Protein AF-A0A183SI53-F1 (afdb_monomer)

Solvent-accessible surface area (backbone atoms only — not comparable to full-atom values): 10555 Å² total; per-residue (Å²): 137,86,78,88,75,89,84,78,94,78,89,74,47,71,50,77,53,94,91,50,74,46,80,48,66,94,45,62,69,54,40,36,52,50,50,51,52,51,50,54,53,33,47,74,72,76,41,80,84,57,68,91,74,49,70,37,70,63,70,68,61,94,86,56,89,77,75,60,45,61,59,97,85,44,66,35,52,76,43,63,63,49,74,55,99,89,41,53,46,36,38,84,72,55,54,66,65,32,53,52,50,22,51,50,53,17,49,52,52,47,58,73,35,35,70,78,45,62,67,31,83,89,55,53,68,69,57,48,53,49,49,41,52,69,53,27,48,46,45,47,49,65,69,51,93,78,55,89,78,48,74,70,56,50,48,53,55,47,51,53,53,51,54,52,50,29,60,68,70,70,55,132

pLDDT: mean 91.19, std 9.5, range [41.16, 98.62]

Radius of gyration: 21.42 Å; Cα contacts (8 Å, |Δi|>4): 152; chains: 1; bounding box: 50×32×58 Å

Secondary structure (DSSP, 8-state):
-------------EEEETTEEEE--SSHHHHHHHHHHHHHHHHHTT----TTT-EE-----TTS-----EETTEEPEE-SEEEETTEEEETT---HHHHHHHHHHHHHHHHHTIIIIIS-SSS-HHHHHHHIIIIIIHHHHTTGGG----HHHHHHHHHHHHHHHHHHHT--

Sequence (172 aa):
MQASTHLSTTTVHELLFADDCLLNTVTEEDMQRSMDLFTAGCAYFALTISTSKTVFMSQLPPSAVNNAPRINGAQLKNVEIFAYLGSMLSCNTRIDDEVAQRISKASQAFGRLQTSVWNNHDIHLNTKLKMYKAVVLTTLLYGAETWRVNSNQARKLNHFHLGCLRRILKLR

Foldseek 3Di:
DDDDDPDDDDDDQWDDDDPDIDGDDDDPVVVQVVLVVVQVVCVVVVHHDDLVPDADEALDDPPDDDQAHDDPNHGHHYDQWDADPNAIAGSPRDCPVRLVSLLVQLVVQLVVCVPVQQPDPVHDLVNSVVSCVVTNVCSNCPVVVVDPDDPVSVVSSVVSVVVSVCSSVVHD

Structure (mmCIF, N/CA/C/O backbone):
data_AF-A0A183S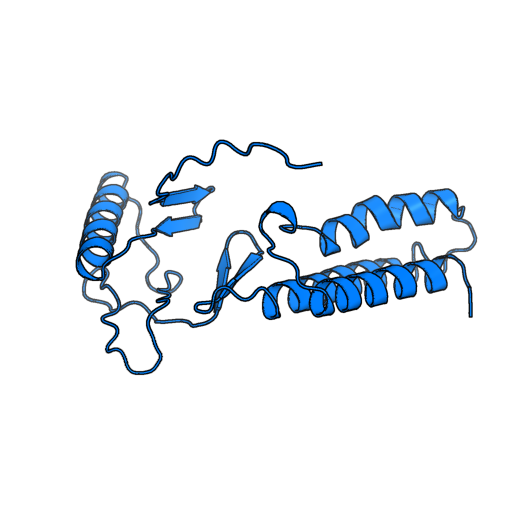I53-F1
#
_entry.id   AF-A0A183SI53-F1
#
loop_
_atom_site.group_PDB
_atom_site.id
_atom_site.type_symbol
_atom_site.label_atom_id
_atom_site.label_alt_id
_atom_site.label_comp_id
_atom_site.label_asym_id
_atom_site.label_entity_id
_atom_site.label_seq_id
_atom_site.pdbx_PDB_ins_code
_atom_site.Cartn_x
_atom_site.Cartn_y
_atom_site.Cartn_z
_atom_site.occupancy
_atom_site.B_iso_or_equiv
_atom_site.auth_seq_id
_atom_site.auth_comp_id
_atom_site.auth_asym_id
_atom_site.auth_atom_id
_atom_site.pdbx_PDB_model_num
ATOM 1 N N . MET A 1 1 ? 23.161 -11.636 22.113 1.00 41.16 1 MET A N 1
ATOM 2 C CA . MET A 1 1 ? 22.614 -12.686 21.226 1.00 41.16 1 MET A CA 1
ATOM 3 C C . MET A 1 1 ? 22.976 -12.297 19.801 1.00 41.16 1 MET A C 1
ATOM 5 O O . MET A 1 1 ? 22.452 -11.304 19.318 1.00 41.16 1 MET A O 1
ATOM 9 N N . GLN A 1 2 ? 23.945 -12.970 19.180 1.00 45.09 2 GLN A N 1
ATOM 10 C CA . GLN A 1 2 ? 24.387 -12.674 17.814 1.00 45.09 2 GLN A CA 1
ATOM 11 C C . GLN A 1 2 ? 23.823 -13.787 16.926 1.00 45.09 2 GLN A C 1
ATOM 13 O O . GLN A 1 2 ? 24.274 -14.926 16.999 1.00 45.09 2 GLN A O 1
ATOM 18 N N . ALA A 1 3 ? 22.745 -13.494 16.198 1.00 52.44 3 ALA A N 1
ATOM 19 C CA . ALA A 1 3 ? 22.132 -14.456 15.291 1.00 52.44 3 ALA A CA 1
ATOM 20 C C . ALA A 1 3 ? 22.974 -14.531 14.009 1.00 52.44 3 ALA A C 1
ATOM 22 O O . ALA A 1 3 ? 23.126 -13.529 13.310 1.00 52.44 3 ALA A O 1
ATOM 23 N N . SER A 1 4 ? 23.533 -15.707 13.715 1.00 56.47 4 SER A N 1
ATOM 24 C CA . SER A 1 4 ? 24.149 -15.981 12.416 1.00 56.47 4 SER A CA 1
ATOM 25 C C . SER A 1 4 ? 23.051 -15.939 11.354 1.00 56.47 4 SER A C 1
ATOM 27 O O . SER A 1 4 ? 22.124 -16.747 11.388 1.00 56.47 4 SER A O 1
ATOM 29 N N . THR A 1 5 ? 23.104 -14.955 10.459 1.00 70.06 5 THR A N 1
ATOM 30 C CA . THR A 1 5 ? 22.158 -14.817 9.348 1.00 70.06 5 THR A CA 1
ATOM 31 C C . THR A 1 5 ? 22.866 -15.218 8.064 1.00 70.06 5 THR A C 1
ATOM 33 O O . THR A 1 5 ? 23.803 -14.561 7.620 1.00 70.06 5 THR A O 1
ATOM 36 N N . HIS A 1 6 ? 22.428 -16.329 7.474 1.00 70.75 6 HIS A N 1
ATOM 37 C CA . HIS A 1 6 ? 22.876 -16.757 6.155 1.00 70.75 6 HIS A CA 1
ATOM 38 C C . HIS A 1 6 ? 22.113 -15.920 5.117 1.00 70.75 6 HIS A C 1
ATOM 40 O O . HIS A 1 6 ? 20.956 -16.204 4.815 1.00 70.75 6 HIS A O 1
ATOM 46 N N . LEU A 1 7 ? 22.714 -14.826 4.645 1.00 73.62 7 LEU A N 1
ATOM 47 C CA . LEU A 1 7 ? 22.118 -13.964 3.621 1.00 73.62 7 LEU A CA 1
ATOM 48 C C . LEU A 1 7 ? 22.525 -14.463 2.230 1.00 73.62 7 LEU A C 1
ATOM 50 O O . LEU A 1 7 ? 23.712 -14.577 1.934 1.00 73.62 7 LEU A O 1
ATOM 54 N N . SER A 1 8 ? 21.543 -14.738 1.373 1.00 75.38 8 SER A N 1
ATOM 55 C CA . SER A 1 8 ? 21.736 -15.016 -0.053 1.00 75.38 8 SER A CA 1
ATOM 56 C C . SER A 1 8 ? 21.160 -13.875 -0.887 1.00 75.38 8 SER A C 1
ATOM 58 O O . SER A 1 8 ? 20.034 -13.442 -0.646 1.00 75.38 8 SER A O 1
ATOM 60 N N . THR A 1 9 ? 21.907 -13.408 -1.886 1.00 76.75 9 THR A N 1
ATOM 61 C CA . THR A 1 9 ? 21.438 -12.374 -2.817 1.00 76.75 9 THR A CA 1
ATOM 62 C C . THR A 1 9 ? 20.674 -13.022 -3.965 1.00 76.75 9 THR A C 1
ATOM 64 O O . THR A 1 9 ? 21.168 -13.950 -4.599 1.00 76.75 9 THR A O 1
ATOM 67 N N . THR A 1 10 ? 19.468 -12.537 -4.245 1.00 78.31 10 THR A N 1
ATOM 68 C CA . THR A 1 10 ? 18.676 -12.921 -5.420 1.00 78.31 10 THR A CA 1
ATOM 69 C C . THR A 1 10 ? 18.208 -11.653 -6.117 1.00 78.31 10 THR A C 1
ATOM 71 O O . THR A 1 10 ? 17.671 -10.759 -5.465 1.00 78.31 10 THR A O 1
ATOM 74 N N . THR A 1 11 ? 18.419 -11.568 -7.429 1.00 79.81 11 THR A N 1
ATOM 75 C CA . THR A 1 11 ? 17.936 -10.451 -8.247 1.00 79.81 11 THR A CA 1
ATOM 76 C C . THR A 1 11 ? 16.555 -10.794 -8.784 1.00 79.81 11 THR A C 1
ATOM 78 O O . THR A 1 11 ? 16.380 -11.824 -9.431 1.00 79.81 11 THR A O 1
ATOM 81 N N . VAL A 1 12 ? 15.575 -9.935 -8.512 1.00 81.19 12 VAL A N 1
ATOM 82 C CA . VAL A 1 12 ? 14.221 -10.057 -9.061 1.00 81.19 12 VAL A CA 1
ATOM 83 C C . VAL A 1 12 ? 14.097 -9.102 -10.242 1.00 81.19 12 VAL A C 1
ATOM 85 O O . VAL A 1 12 ? 14.289 -7.895 -10.080 1.00 81.19 12 VAL A O 1
ATOM 88 N N . HIS A 1 13 ? 13.797 -9.655 -11.416 1.00 87.31 13 HIS A N 1
ATOM 89 C CA . HIS A 1 13 ? 13.657 -8.896 -12.660 1.00 87.31 13 HIS A CA 1
ATOM 90 C C . HIS A 1 13 ? 12.210 -8.548 -12.996 1.00 87.31 13 HIS A C 1
ATOM 92 O O . HIS A 1 13 ? 11.967 -7.559 -13.678 1.00 87.31 13 HIS 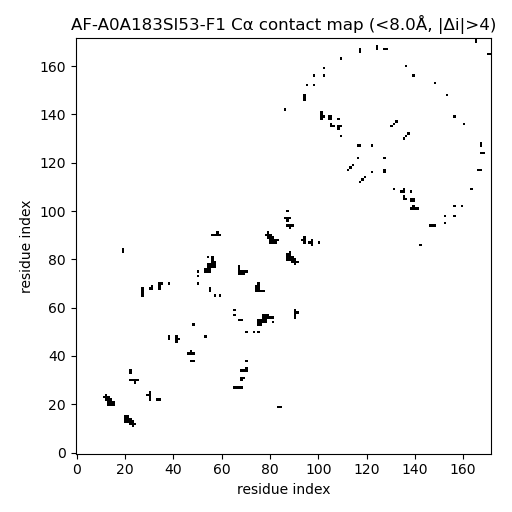A O 1
ATOM 98 N N . GLU A 1 14 ? 11.251 -9.334 -12.512 1.00 90.50 14 GLU A N 1
ATOM 99 C CA . GLU A 1 14 ? 9.849 -9.200 -12.893 1.00 90.50 14 GLU A CA 1
ATOM 100 C C . GLU A 1 14 ? 8.951 -9.466 -11.684 1.00 90.50 14 GLU A C 1
ATOM 102 O O . GLU A 1 14 ? 9.152 -10.428 -10.937 1.00 90.50 14 GLU A O 1
ATOM 107 N N . LEU A 1 15 ? 7.953 -8.608 -11.493 1.00 91.19 15 LEU A N 1
ATOM 108 C CA . LEU A 1 15 ? 6.859 -8.785 -10.546 1.00 91.19 15 LEU A CA 1
ATOM 109 C C . LEU A 1 15 ? 5.558 -8.671 -11.341 1.00 91.19 15 LEU A C 1
ATOM 111 O O . LEU A 1 15 ? 5.257 -7.609 -11.881 1.00 91.19 15 LEU A O 1
ATOM 115 N N . LEU A 1 16 ? 4.816 -9.772 -11.437 1.00 93.06 16 LEU A N 1
ATOM 116 C CA . LEU A 1 16 ? 3.611 -9.875 -12.260 1.00 93.06 16 LEU A CA 1
ATOM 117 C C . LEU A 1 16 ? 2.412 -10.207 -11.372 1.00 93.06 16 LEU A C 1
ATOM 119 O O . LEU A 1 16 ? 2.477 -11.129 -10.553 1.00 93.06 16 LEU A O 1
ATOM 123 N N . PHE A 1 17 ? 1.312 -9.480 -11.539 1.00 93.19 17 PHE A N 1
ATOM 124 C CA . PHE A 1 17 ? 0.051 -9.739 -10.854 1.00 93.19 17 PHE A CA 1
ATOM 125 C C . PHE A 1 17 ? -1.133 -9.329 -11.734 1.00 93.19 17 PHE A C 1
ATOM 127 O O . PHE A 1 17 ? -1.370 -8.146 -11.950 1.00 93.19 17 PHE A O 1
ATOM 134 N N . ALA A 1 18 ? -1.916 -10.308 -12.200 1.00 93.44 18 ALA A N 1
ATOM 135 C CA . ALA A 1 18 ? -2.992 -10.077 -13.168 1.00 93.44 18 A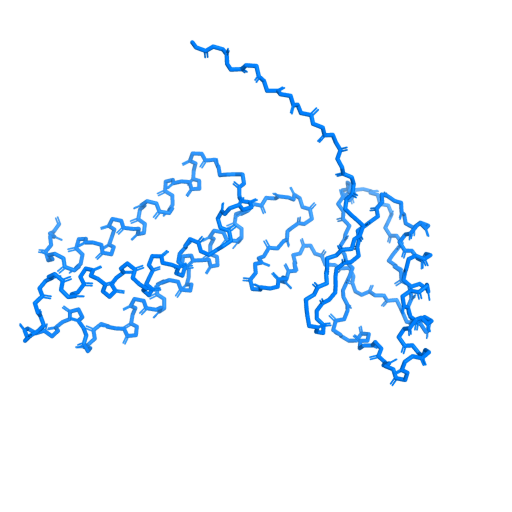LA A CA 1
ATOM 136 C C . ALA A 1 18 ? -2.489 -9.275 -14.390 1.00 93.44 18 ALA A C 1
ATOM 138 O O . ALA A 1 18 ? -1.598 -9.757 -15.087 1.00 93.44 18 ALA A O 1
ATOM 139 N N . ASP A 1 19 ? -3.048 -8.093 -14.659 1.00 91.69 19 ASP A N 1
ATOM 140 C CA . ASP A 1 19 ? -2.611 -7.181 -15.721 1.00 91.69 19 ASP A CA 1
ATOM 141 C C . ASP A 1 19 ? -1.496 -6.208 -15.292 1.00 91.69 19 ASP A C 1
ATOM 143 O O . ASP A 1 19 ? -0.855 -5.601 -16.153 1.00 91.69 19 ASP A O 1
ATOM 147 N N . ASP A 1 20 ? -1.216 -6.087 -13.991 1.00 92.38 20 ASP A N 1
ATOM 148 C CA . ASP A 1 20 ? -0.146 -5.241 -13.462 1.00 92.38 20 ASP A CA 1
ATOM 149 C C . ASP A 1 20 ? 1.210 -5.957 -13.554 1.00 92.38 20 ASP A C 1
ATOM 151 O O . ASP A 1 20 ? 1.408 -7.053 -13.024 1.00 92.38 20 ASP A O 1
ATOM 155 N N . CYS A 1 21 ? 2.177 -5.310 -14.205 1.00 92.75 21 CYS A N 1
ATOM 156 C CA . CYS A 1 21 ? 3.530 -5.829 -14.390 1.00 92.75 21 CYS A CA 1
ATOM 157 C C . CYS A 1 21 ? 4.564 -4.767 -14.006 1.00 92.75 21 CYS A C 1
ATOM 159 O O . CYS A 1 21 ? 4.437 -3.600 -14.381 1.00 92.75 21 CYS A O 1
ATOM 161 N N . LEU A 1 22 ? 5.611 -5.177 -13.295 1.00 93.44 22 LEU A N 1
ATOM 162 C CA . LEU A 1 22 ? 6.754 -4.343 -12.938 1.00 93.44 22 LEU A CA 1
ATOM 163 C C . LEU A 1 22 ? 8.032 -5.061 -13.365 1.00 93.44 22 LEU A C 1
ATOM 165 O O . LEU A 1 22 ? 8.332 -6.154 -12.886 1.00 93.44 22 LEU A O 1
ATOM 169 N N . LEU A 1 23 ? 8.780 -4.421 -14.262 1.00 93.38 23 LEU A N 1
ATOM 170 C CA . LEU A 1 23 ? 10.088 -4.875 -14.724 1.00 93.38 23 LEU A CA 1
ATOM 171 C C . LEU A 1 23 ? 11.181 -4.100 -13.983 1.00 93.38 23 LEU A C 1
ATOM 173 O O . LEU A 1 23 ? 11.076 -2.886 -13.800 1.00 93.38 23 LEU A O 1
ATOM 177 N N . ASN A 1 24 ? 12.221 -4.800 -13.547 1.00 91.81 24 ASN A N 1
ATOM 178 C CA . ASN A 1 24 ? 13.323 -4.251 -12.774 1.00 91.81 24 ASN A CA 1
ATOM 179 C C . ASN A 1 24 ? 14.664 -4.676 -13.380 1.00 91.81 24 ASN A C 1
ATOM 181 O O . ASN A 1 24 ? 14.984 -5.863 -13.498 1.00 91.81 24 ASN A O 1
ATOM 185 N N . THR A 1 25 ? 15.478 -3.688 -13.732 1.00 90.81 25 THR A N 1
ATOM 186 C CA . THR A 1 25 ? 16.806 -3.891 -14.309 1.00 90.81 25 THR A CA 1
ATOM 187 C C . THR A 1 25 ? 17.808 -2.940 -13.670 1.00 90.81 25 THR A C 1
ATOM 189 O O . THR A 1 25 ? 17.443 -1.963 -13.018 1.00 90.81 25 THR A O 1
ATOM 192 N N . VAL A 1 26 ? 19.094 -3.251 -13.832 1.00 88.75 26 VAL A N 1
ATOM 193 C CA . VAL A 1 26 ? 20.188 -2.442 -13.274 1.00 88.75 26 VAL A CA 1
ATOM 194 C C . VAL A 1 26 ? 20.633 -1.354 -14.253 1.00 88.75 26 VAL A C 1
ATOM 196 O O . VAL A 1 26 ? 21.078 -0.293 -13.823 1.00 88.75 26 VAL A O 1
ATOM 199 N N . THR A 1 27 ? 20.509 -1.600 -15.561 1.00 88.25 27 THR A N 1
ATOM 200 C CA . THR A 1 27 ? 20.953 -0.681 -16.615 1.00 88.25 27 THR A CA 1
ATOM 201 C C . THR A 1 27 ? 19.789 -0.222 -17.493 1.00 88.25 27 THR A C 1
ATOM 203 O O . THR A 1 27 ? 18.773 -0.914 -17.624 1.00 88.25 27 THR A O 1
ATOM 206 N N . GLU A 1 28 ? 19.942 0.955 -18.106 1.00 88.25 28 GLU A N 1
ATOM 207 C CA . GLU A 1 28 ? 18.978 1.499 -19.073 1.00 88.25 28 GLU A CA 1
ATOM 208 C C . GLU A 1 28 ? 18.886 0.628 -20.334 1.00 88.25 28 GLU A C 1
ATOM 210 O O . GLU A 1 28 ? 17.796 0.412 -20.862 1.00 88.25 28 GLU A O 1
ATOM 215 N N . GLU A 1 29 ? 20.016 0.073 -20.782 1.00 90.44 29 GLU A N 1
ATOM 216 C CA . GLU A 1 29 ? 20.075 -0.846 -21.922 1.00 90.44 29 GLU A CA 1
ATOM 217 C C . GLU A 1 29 ? 19.274 -2.123 -21.643 1.00 90.44 29 GLU A C 1
ATOM 219 O O . GLU A 1 29 ? 18.438 -2.526 -22.455 1.00 90.44 29 GLU A O 1
ATOM 224 N N . ASP A 1 30 ? 19.454 -2.716 -20.458 1.00 91.69 30 ASP A N 1
ATOM 225 C CA . ASP A 1 30 ? 18.676 -3.881 -20.037 1.00 91.69 30 ASP A CA 1
ATOM 226 C C . ASP A 1 30 ? 17.193 -3.537 -19.866 1.00 91.69 30 ASP A C 1
ATOM 228 O O . ASP A 1 30 ? 16.341 -4.380 -20.151 1.00 91.69 30 ASP A O 1
ATOM 232 N N . MET A 1 31 ? 16.865 -2.314 -19.426 1.00 92.25 31 MET A N 1
ATOM 233 C CA . MET A 1 31 ? 15.477 -1.855 -19.296 1.00 92.25 31 MET A CA 1
ATOM 234 C C . MET A 1 31 ? 14.797 -1.806 -20.664 1.00 92.25 31 MET A C 1
ATOM 236 O O . MET A 1 31 ? 13.719 -2.376 -20.830 1.00 92.25 31 MET A O 1
ATOM 240 N N . GLN A 1 32 ? 15.431 -1.170 -21.656 1.00 94.56 32 GLN A N 1
ATOM 241 C CA . GLN A 1 32 ? 14.894 -1.118 -23.017 1.00 94.56 32 GLN A CA 1
ATOM 242 C C . GLN A 1 32 ? 14.760 -2.525 -23.600 1.00 94.56 32 GLN A C 1
ATOM 244 O O . GLN A 1 32 ? 13.699 -2.875 -24.112 1.00 94.56 32 GLN A O 1
ATOM 249 N N . ARG A 1 33 ? 15.787 -3.368 -23.443 1.00 94.00 33 ARG A N 1
ATOM 250 C CA . ARG A 1 33 ? 15.754 -4.756 -23.913 1.00 94.00 33 ARG A CA 1
ATOM 251 C C . ARG A 1 33 ? 14.620 -5.559 -23.272 1.00 94.00 33 ARG A C 1
ATOM 253 O O . ARG A 1 33 ? 13.918 -6.284 -23.973 1.00 94.00 33 ARG A O 1
ATOM 260 N N . SER A 1 34 ? 14.435 -5.438 -21.959 1.00 93.25 34 SER A N 1
ATOM 261 C CA . SER A 1 34 ? 13.357 -6.115 -21.227 1.00 93.25 34 SER A CA 1
ATOM 262 C C . SER A 1 34 ? 11.988 -5.633 -21.702 1.00 93.25 34 SER A C 1
ATOM 264 O O . SER A 1 34 ? 11.094 -6.443 -21.934 1.00 93.25 34 SER A O 1
ATOM 266 N N . MET A 1 35 ? 11.840 -4.327 -21.929 1.00 94.38 35 MET A N 1
ATOM 267 C CA . MET A 1 35 ? 10.612 -3.728 -22.445 1.00 94.38 35 MET A CA 1
ATOM 268 C C . MET A 1 35 ? 10.289 -4.193 -23.873 1.00 94.38 35 MET A C 1
ATOM 270 O O . MET A 1 35 ? 9.129 -4.486 -24.168 1.00 94.38 35 MET A O 1
ATOM 274 N N . ASP A 1 36 ? 11.290 -4.308 -24.749 1.00 94.44 36 ASP A N 1
ATOM 275 C CA . ASP A 1 36 ? 11.123 -4.798 -26.123 1.00 94.44 36 ASP A CA 1
ATOM 276 C C . ASP A 1 36 ? 10.680 -6.267 -26.138 1.00 94.44 36 ASP A C 1
ATOM 278 O O . ASP A 1 36 ? 9.719 -6.624 -26.824 1.00 94.44 36 ASP A O 1
ATOM 282 N N . LEU A 1 37 ? 11.332 -7.113 -25.330 1.00 94.19 37 LEU A N 1
ATOM 283 C CA . LEU A 1 37 ? 10.973 -8.525 -25.177 1.00 94.19 37 LEU A CA 1
ATOM 284 C C . LEU A 1 37 ? 9.564 -8.688 -24.603 1.00 94.19 37 LEU A C 1
ATOM 286 O O . LEU A 1 37 ? 8.772 -9.472 -25.128 1.00 94.19 37 LEU A O 1
ATOM 290 N N . PHE A 1 38 ? 9.229 -7.917 -23.567 1.00 93.56 38 PHE A N 1
ATOM 291 C CA . PHE A 1 38 ? 7.905 -7.937 -22.954 1.00 93.56 38 PHE A CA 1
ATOM 292 C C . PHE A 1 38 ? 6.823 -7.476 -23.943 1.00 93.56 38 PHE A C 1
ATOM 294 O O . PHE A 1 38 ? 5.789 -8.126 -24.079 1.00 93.56 38 PHE A O 1
ATOM 301 N N . THR A 1 39 ? 7.088 -6.419 -24.718 1.00 94.19 39 THR A N 1
ATOM 302 C CA . THR A 1 39 ? 6.178 -5.927 -25.767 1.00 94.19 39 THR A CA 1
ATOM 303 C C . THR A 1 39 ? 5.953 -6.971 -26.859 1.00 94.19 39 THR A C 1
ATOM 305 O O . THR A 1 39 ? 4.807 -7.212 -27.245 1.00 94.19 39 THR A O 1
ATOM 308 N N . ALA A 1 40 ? 7.016 -7.626 -27.333 1.00 94.56 40 ALA A N 1
ATOM 309 C CA . ALA A 1 40 ? 6.916 -8.698 -28.321 1.00 94.56 40 ALA A CA 1
ATOM 310 C C . ALA A 1 40 ? 6.123 -9.901 -27.782 1.00 94.56 40 ALA A C 1
ATOM 312 O O . ALA A 1 40 ? 5.274 -10.445 -28.490 1.00 94.56 40 ALA A O 1
ATOM 313 N N . GLY A 1 41 ? 6.346 -10.276 -26.519 1.00 94.50 41 GLY A N 1
ATOM 314 C CA . GLY A 1 41 ? 5.586 -11.319 -25.832 1.00 94.50 41 GLY A CA 1
ATOM 315 C C . GLY A 1 41 ? 4.099 -10.981 -25.722 1.00 94.50 41 GLY A C 1
ATOM 316 O O . GLY A 1 41 ? 3.258 -11.789 -26.107 1.00 94.50 41 GLY A O 1
ATOM 317 N N . CYS A 1 42 ? 3.754 -9.768 -25.280 1.00 94.25 42 CYS A N 1
ATOM 318 C CA . CYS A 1 42 ? 2.366 -9.304 -25.257 1.00 94.25 42 CYS A CA 1
ATOM 319 C C . CYS A 1 42 ? 1.726 -9.380 -26.649 1.00 94.25 42 CYS A C 1
ATOM 321 O O . CYS A 1 42 ? 0.649 -9.956 -26.788 1.00 94.25 42 CYS A O 1
ATOM 323 N N . ALA A 1 43 ? 2.405 -8.872 -27.681 1.00 94.94 43 ALA A N 1
ATOM 324 C CA . ALA A 1 43 ? 1.898 -8.889 -29.051 1.00 94.94 43 ALA A CA 1
ATOM 325 C C . ALA A 1 43 ? 1.670 -10.316 -29.577 1.00 94.94 43 ALA A C 1
ATOM 327 O O . ALA A 1 43 ? 0.667 -10.565 -30.245 1.00 94.94 43 ALA A O 1
ATOM 328 N N . TYR A 1 44 ? 2.550 -11.263 -29.232 1.00 96.62 44 TYR A N 1
ATOM 329 C CA . TYR A 1 44 ? 2.389 -12.680 -29.570 1.00 96.62 44 TYR A CA 1
ATOM 330 C C . TYR A 1 44 ? 1.083 -13.267 -29.012 1.00 96.62 44 TYR A C 1
ATOM 332 O O . TYR A 1 44 ? 0.402 -14.028 -29.695 1.00 96.62 44 TYR A O 1
ATOM 340 N N . PHE A 1 45 ? 0.686 -12.852 -27.807 1.00 95.12 45 PHE A N 1
ATOM 341 C CA . PHE A 1 45 ? -0.592 -13.223 -27.190 1.00 95.12 45 PHE A CA 1
ATOM 342 C C . PHE A 1 45 ? -1.755 -12.283 -27.550 1.00 95.12 45 PHE A C 1
ATOM 344 O O . PHE A 1 45 ? -2.791 -12.310 -26.887 1.00 95.12 45 PHE A O 1
ATOM 351 N N . ALA A 1 46 ? -1.607 -11.451 -28.586 1.00 96.25 46 ALA A N 1
ATOM 352 C CA . ALA A 1 46 ? -2.586 -10.442 -28.999 1.00 96.25 46 ALA A CA 1
ATOM 353 C C . ALA A 1 46 ? -2.959 -9.428 -27.893 1.00 96.25 46 ALA A C 1
ATOM 355 O O . ALA A 1 46 ? -4.043 -8.842 -27.904 1.00 96.25 46 ALA A O 1
ATOM 356 N N . LEU A 1 47 ? -2.047 -9.190 -26.946 1.00 94.81 47 LEU A N 1
ATOM 357 C CA . LEU A 1 47 ? -2.157 -8.166 -25.912 1.00 94.81 47 LEU A CA 1
ATOM 358 C C . LEU A 1 47 ? -1.443 -6.885 -26.350 1.00 94.81 47 LEU A C 1
ATOM 360 O O . LEU A 1 47 ? -0.388 -6.914 -26.980 1.00 94.81 47 LEU A O 1
ATOM 364 N N . THR A 1 48 ? -2.008 -5.739 -25.975 1.00 92.69 48 THR A N 1
ATOM 365 C CA . THR A 1 48 ? -1.423 -4.419 -26.246 1.00 92.69 48 THR A CA 1
ATOM 366 C C . THR A 1 48 ? -1.090 -3.718 -24.940 1.00 92.69 48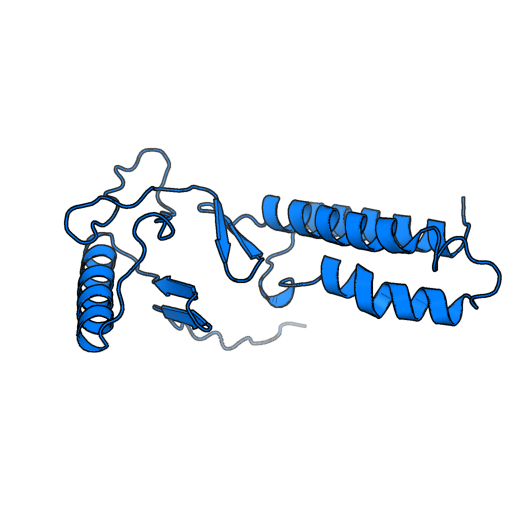 THR A C 1
ATOM 368 O O . THR A 1 48 ? -1.949 -3.568 -24.072 1.00 92.69 48 THR A O 1
ATOM 371 N N . ILE A 1 49 ? 0.150 -3.246 -24.815 1.00 93.62 49 ILE A N 1
ATOM 372 C CA . ILE A 1 49 ? 0.593 -2.485 -23.647 1.00 93.62 49 ILE A CA 1
ATOM 373 C C . ILE A 1 49 ? 0.046 -1.059 -23.728 1.00 93.62 49 ILE A C 1
ATOM 375 O O . ILE A 1 49 ? 0.229 -0.350 -24.718 1.00 93.62 49 ILE A O 1
ATOM 379 N N . SER A 1 50 ? -0.611 -0.624 -22.657 1.00 93.06 50 SER A N 1
ATOM 380 C CA . SER A 1 50 ? -1.153 0.727 -22.542 1.00 93.06 50 SER A CA 1
ATOM 381 C C . SER A 1 50 ? -0.050 1.728 -22.195 1.00 93.06 50 SER A C 1
ATOM 383 O O . SER A 1 50 ? 0.176 2.016 -21.021 1.00 93.06 50 SER A O 1
ATOM 385 N N . THR A 1 51 ? 0.578 2.338 -23.200 1.00 91.38 51 THR A N 1
ATOM 386 C CA . THR A 1 51 ? 1.645 3.348 -23.017 1.00 91.38 51 THR A CA 1
ATOM 387 C C . THR A 1 51 ? 1.235 4.548 -22.156 1.00 91.38 51 THR A C 1
ATOM 389 O O . THR A 1 51 ? 2.083 5.177 -21.535 1.00 91.38 51 THR A O 1
ATOM 392 N N . SER A 1 52 ? -0.064 4.853 -22.067 1.00 91.31 52 SER A N 1
ATOM 393 C CA . SER A 1 52 ? -0.606 5.901 -21.190 1.00 91.31 52 SER A CA 1
ATOM 394 C C . SER A 1 52 ? -0.626 5.533 -19.701 1.00 91.31 52 SER A C 1
ATOM 396 O O . SER A 1 52 ? -0.681 6.426 -18.856 1.00 91.31 52 SER A O 1
ATOM 398 N N . LYS A 1 53 ? -0.613 4.234 -19.375 1.00 91.44 53 LYS A N 1
ATOM 399 C CA . LYS A 1 53 ? -0.611 3.704 -18.003 1.00 91.44 53 LYS A CA 1
ATOM 400 C C . LYS A 1 53 ? 0.781 3.249 -17.574 1.00 91.44 53 LYS A C 1
ATOM 402 O O . LYS A 1 53 ? 1.093 3.307 -16.389 1.00 91.44 53 LYS A O 1
ATOM 407 N N . THR A 1 54 ? 1.606 2.799 -18.518 1.00 93.50 54 THR A N 1
ATOM 408 C CA . THR A 1 54 ? 2.975 2.368 -18.241 1.00 93.50 54 THR A CA 1
ATOM 409 C C . THR A 1 54 ? 3.846 3.574 -17.904 1.00 93.50 54 THR A C 1
ATOM 411 O O . THR A 1 54 ? 3.908 4.554 -18.646 1.00 93.50 54 THR A O 1
ATOM 414 N N . VAL A 1 55 ? 4.535 3.494 -16.772 1.00 94.06 55 VAL A N 1
ATOM 415 C CA . VAL A 1 55 ? 5.460 4.523 -16.298 1.00 94.06 55 VAL A CA 1
ATOM 416 C C . VAL A 1 55 ? 6.835 3.918 -16.091 1.00 94.06 55 VAL A C 1
ATOM 418 O O . VAL A 1 55 ? 6.981 2.711 -15.910 1.00 94.06 55 VAL A O 1
ATOM 421 N N . PHE A 1 56 ? 7.840 4.776 -16.108 1.00 93.25 56 PHE A N 1
ATOM 422 C CA . PHE A 1 56 ? 9.214 4.419 -15.818 1.00 93.25 56 PHE A CA 1
ATOM 423 C C . PHE A 1 56 ? 9.658 5.143 -14.551 1.00 93.25 56 PHE A C 1
ATOM 425 O O . PHE A 1 56 ? 9.341 6.313 -14.360 1.00 93.25 56 PHE A O 1
ATOM 432 N N . MET A 1 57 ? 10.385 4.451 -13.684 1.00 92.44 57 MET A N 1
ATOM 433 C CA . MET A 1 57 ? 11.004 5.044 -12.507 1.00 92.44 57 MET A CA 1
ATOM 434 C C . MET A 1 57 ? 12.481 4.685 -12.515 1.00 92.44 57 MET A C 1
ATOM 436 O O . MET A 1 57 ? 12.837 3.518 -12.654 1.00 92.44 57 MET A O 1
ATOM 440 N N . SER A 1 58 ? 13.327 5.688 -12.313 1.00 89.56 58 SER A N 1
ATOM 441 C CA . SER A 1 58 ? 14.766 5.505 -12.165 1.00 89.56 58 SER A CA 1
ATOM 442 C C . SER A 1 58 ? 15.222 5.925 -10.780 1.00 89.56 58 SER A C 1
ATOM 444 O O . SER A 1 58 ? 14.761 6.935 -10.253 1.00 89.56 58 SER A O 1
ATOM 446 N N . GLN A 1 59 ? 16.147 5.159 -10.208 1.00 86.62 59 GLN A N 1
ATOM 447 C CA . GLN A 1 59 ? 16.770 5.439 -8.909 1.00 86.62 59 GLN A CA 1
ATOM 448 C C . GLN A 1 59 ? 18.145 6.111 -9.065 1.00 86.62 59 GLN A C 1
ATOM 450 O O . GLN A 1 59 ? 18.989 6.045 -8.171 1.00 86.62 59 GLN A O 1
ATOM 455 N N . LEU A 1 60 ? 18.389 6.732 -10.221 1.00 80.88 60 LEU A N 1
ATOM 456 C CA . LEU A 1 60 ? 19.631 7.435 -10.508 1.00 80.88 60 LEU A CA 1
ATOM 457 C C . LEU A 1 60 ? 19.790 8.710 -9.653 1.00 80.88 60 LEU A C 1
ATOM 459 O O . LEU A 1 60 ? 18.801 9.312 -9.224 1.00 80.88 60 LEU A O 1
ATOM 463 N N . PRO A 1 61 ? 21.036 9.172 -9.429 1.00 75.06 61 PRO A N 1
ATOM 464 C CA . PRO A 1 61 ? 21.292 10.468 -8.811 1.00 75.06 61 PRO A CA 1
ATOM 465 C C . PRO A 1 61 ? 20.624 11.617 -9.589 1.00 75.06 61 PRO A C 1
ATOM 467 O O . PRO A 1 61 ? 20.552 11.546 -10.816 1.00 75.06 61 PRO A O 1
ATOM 470 N N . PRO A 1 62 ? 20.236 12.728 -8.930 1.00 67.06 62 PRO A N 1
ATOM 471 C CA . PRO A 1 62 ? 19.541 13.848 -9.581 1.00 67.06 62 PRO A CA 1
ATOM 472 C C . PRO A 1 62 ? 20.286 14.485 -10.764 1.00 67.06 62 PRO A C 1
ATOM 474 O O . PRO A 1 62 ? 19.674 15.140 -11.599 1.00 67.06 62 PRO A O 1
ATOM 47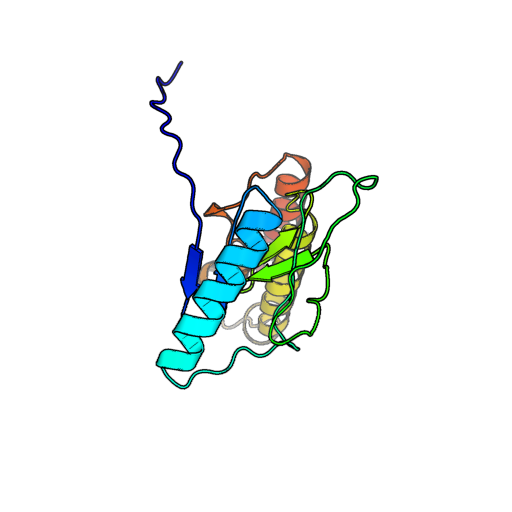7 N N . SER A 1 63 ? 21.612 14.332 -10.819 1.00 67.75 63 SER A N 1
ATOM 478 C CA .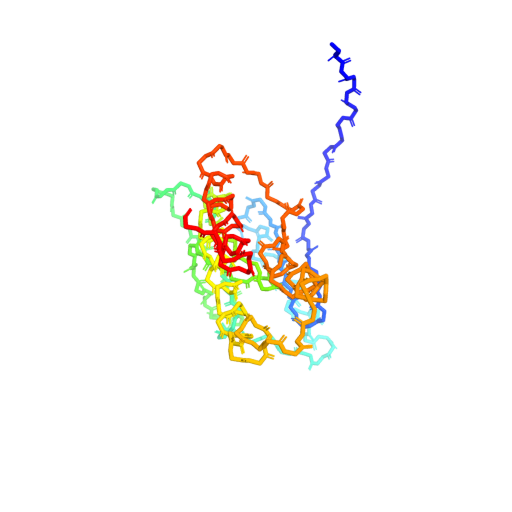 SER A 1 63 ? 22.478 14.876 -11.869 1.00 67.75 63 SER A CA 1
ATOM 479 C C . SER A 1 63 ? 22.683 13.938 -13.060 1.00 67.75 63 SER A C 1
ATOM 481 O O . SER A 1 63 ? 23.358 14.319 -14.015 1.00 67.75 63 SER A O 1
ATOM 483 N N . ALA A 1 64 ? 22.176 12.706 -13.001 1.00 72.75 64 ALA A N 1
ATOM 484 C CA . ALA A 1 64 ? 22.346 11.735 -14.070 1.00 72.75 64 ALA A CA 1
ATOM 485 C C . ALA A 1 64 ? 21.317 11.964 -15.184 1.00 72.75 64 ALA A C 1
ATOM 487 O O . ALA A 1 64 ? 20.137 12.208 -14.928 1.00 72.75 64 ALA A O 1
ATOM 488 N N . VAL A 1 65 ? 21.773 11.855 -16.431 1.00 71.62 65 VAL A N 1
ATOM 489 C CA . VAL A 1 65 ? 20.875 11.774 -17.585 1.00 71.62 65 VAL A CA 1
ATOM 490 C C . VAL A 1 65 ? 20.164 10.430 -17.512 1.00 71.62 65 VAL A C 1
ATOM 492 O O . VAL A 1 65 ? 20.820 9.411 -17.325 1.00 71.62 65 VAL A O 1
ATOM 495 N N . ASN A 1 66 ? 18.839 10.450 -17.627 1.00 71.06 66 ASN A N 1
ATOM 496 C 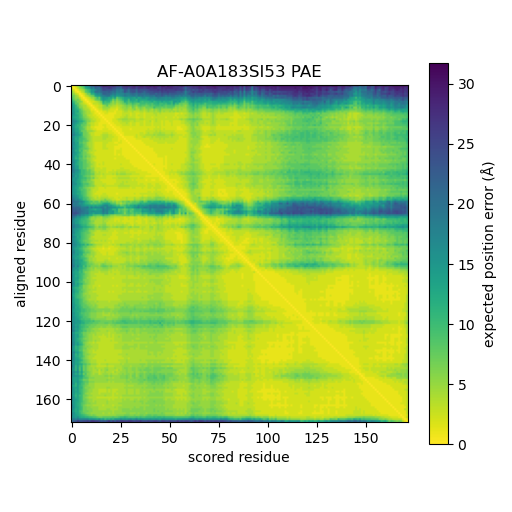CA . ASN A 1 66 ? 18.012 9.258 -17.540 1.00 71.06 66 ASN A CA 1
ATOM 497 C C . ASN A 1 66 ? 17.295 9.030 -18.873 1.00 71.06 66 ASN A C 1
ATOM 499 O O . ASN A 1 66 ? 16.417 9.820 -19.248 1.00 71.06 66 ASN A O 1
ATOM 503 N N . ASN A 1 67 ? 17.657 7.970 -19.591 1.00 83.12 67 ASN A N 1
ATOM 504 C CA . ASN A 1 67 ? 17.026 7.627 -20.862 1.00 83.12 67 ASN A CA 1
ATOM 505 C C . ASN A 1 67 ? 15.820 6.724 -20.612 1.00 83.12 67 ASN A C 1
ATOM 507 O O . ASN A 1 67 ? 15.931 5.503 -20.530 1.00 83.12 67 ASN A O 1
ATOM 511 N N . ALA A 1 68 ? 14.637 7.334 -20.504 1.00 87.12 68 ALA A N 1
ATOM 512 C CA . ALA A 1 68 ? 13.409 6.565 -20.344 1.00 87.12 68 ALA A CA 1
ATOM 513 C C . ALA A 1 68 ? 13.175 5.641 -21.556 1.00 87.12 68 ALA A C 1
ATOM 515 O O . ALA A 1 68 ? 13.320 6.105 -22.698 1.00 87.12 68 ALA A O 1
ATOM 516 N N . PRO A 1 69 ? 12.776 4.376 -21.322 1.00 92.06 69 PRO A N 1
ATOM 517 C CA . PRO A 1 69 ? 12.561 3.410 -22.386 1.00 92.06 69 PRO A CA 1
ATOM 518 C C . PRO A 1 69 ? 11.390 3.825 -23.280 1.00 92.06 69 PRO A C 1
ATOM 520 O O . PRO A 1 69 ? 10.506 4.602 -22.894 1.00 92.06 69 PRO A O 1
ATOM 523 N N . ARG A 1 70 ? 11.389 3.299 -24.501 1.00 93.44 70 ARG A N 1
ATOM 524 C CA . ARG A 1 70 ? 10.367 3.546 -25.518 1.00 93.44 70 ARG A CA 1
ATOM 525 C C . ARG A 1 70 ? 9.568 2.282 -25.796 1.00 93.44 70 ARG A C 1
ATOM 527 O O . ARG A 1 70 ? 10.137 1.205 -25.914 1.00 93.44 70 ARG A O 1
ATOM 534 N N . ILE A 1 71 ? 8.262 2.440 -25.979 1.00 91.50 71 ILE A N 1
ATOM 535 C CA . ILE A 1 71 ? 7.349 1.396 -26.456 1.00 91.50 71 ILE A CA 1
ATOM 536 C C . ILE A 1 71 ? 6.705 1.910 -27.738 1.00 91.50 71 ILE A C 1
ATOM 538 O O . ILE A 1 71 ? 6.102 2.984 -27.733 1.00 91.50 71 ILE A O 1
ATOM 542 N N . ASN A 1 72 ? 6.827 1.169 -28.843 1.00 87.50 72 ASN A N 1
ATOM 543 C CA . ASN A 1 72 ? 6.272 1.559 -30.149 1.00 87.50 72 ASN A CA 1
ATOM 544 C C . ASN A 1 72 ? 6.666 2.994 -30.570 1.00 87.50 72 ASN A C 1
ATOM 546 O O . ASN A 1 72 ? 5.861 3.744 -31.116 1.00 87.50 72 ASN A O 1
ATOM 550 N N . GLY A 1 73 ? 7.900 3.404 -30.256 1.00 86.38 73 GLY A N 1
ATOM 551 C CA . GLY A 1 73 ? 8.422 4.747 -30.533 1.00 86.38 73 GLY A CA 1
ATOM 552 C C . GLY A 1 73 ? 8.006 5.840 -29.537 1.00 86.38 73 GLY A C 1
ATOM 553 O O . GLY A 1 73 ? 8.624 6.905 -29.536 1.00 86.38 73 GLY A O 1
ATOM 554 N N . ALA A 1 74 ? 7.035 5.587 -28.655 1.00 90.81 74 ALA A N 1
ATOM 555 C CA . ALA A 1 74 ? 6.626 6.517 -27.607 1.00 90.81 74 ALA A CA 1
ATOM 556 C C . ALA A 1 74 ? 7.493 6.344 -26.3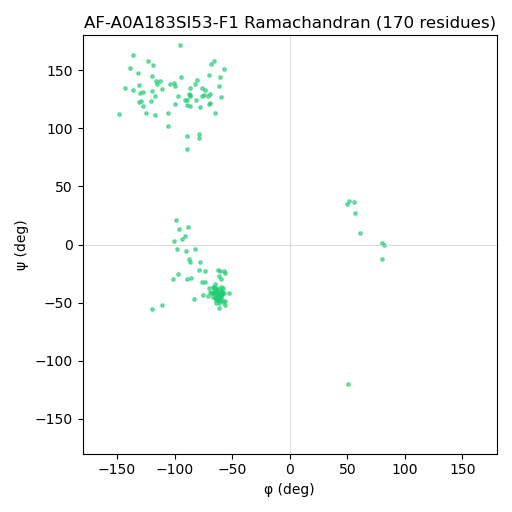53 1.00 90.81 74 ALA A C 1
ATOM 558 O O . ALA A 1 74 ? 7.632 5.238 -25.833 1.00 90.81 74 ALA A O 1
ATOM 559 N N . GLN A 1 75 ? 8.070 7.438 -25.858 1.00 92.44 75 GLN A N 1
ATOM 560 C CA . GLN A 1 75 ? 8.870 7.428 -24.635 1.00 92.44 75 GLN A CA 1
ATOM 561 C C . GLN A 1 75 ? 7.978 7.361 -23.393 1.00 92.44 75 GLN A C 1
ATOM 563 O O . GLN A 1 75 ? 6.995 8.097 -23.292 1.00 92.44 75 GLN A O 1
ATOM 568 N N . LEU A 1 76 ? 8.330 6.492 -22.445 1.00 92.94 76 LEU A N 1
ATOM 569 C CA . LEU A 1 76 ? 7.605 6.378 -21.186 1.00 92.94 76 LEU A CA 1
ATOM 570 C C . LEU A 1 76 ? 7.817 7.602 -20.296 1.00 92.94 76 LEU A C 1
ATOM 572 O O . LEU A 1 76 ? 8.898 8.191 -20.238 1.00 92.94 76 LEU A O 1
ATOM 576 N N . LYS A 1 77 ? 6.772 7.956 -19.545 1.00 92.31 77 LYS A N 1
ATOM 577 C CA . LYS A 1 77 ? 6.845 9.020 -18.547 1.00 92.31 77 LYS A CA 1
ATOM 578 C C . LYS A 1 77 ? 7.725 8.572 -17.380 1.00 92.31 77 LYS A C 1
ATOM 580 O O . LYS A 1 77 ? 7.397 7.592 -16.712 1.00 92.31 77 LYS A O 1
ATOM 585 N N . ASN A 1 78 ? 8.786 9.330 -17.105 1.00 91.31 78 ASN A N 1
ATOM 586 C CA . ASN A 1 78 ? 9.574 9.174 -15.886 1.00 91.31 78 ASN A CA 1
ATOM 587 C C . ASN A 1 78 ? 8.797 9.725 -14.675 1.00 91.31 78 ASN A C 1
ATOM 589 O O . ASN A 1 78 ? 8.249 10.831 -14.741 1.00 91.31 78 ASN A O 1
ATOM 593 N N . VAL A 1 79 ? 8.740 8.970 -13.580 1.00 92.00 79 VAL A N 1
ATOM 594 C CA . VAL A 1 79 ? 8.050 9.343 -12.339 1.00 92.00 79 VAL A CA 1
ATOM 595 C C . VAL A 1 79 ? 8.943 9.111 -11.125 1.00 92.00 79 VAL A C 1
ATOM 597 O O . VAL A 1 79 ? 9.738 8.179 -11.090 1.00 92.00 79 VAL A O 1
ATOM 600 N N . GLU A 1 80 ? 8.789 9.951 -10.103 1.00 91.00 80 GLU A N 1
ATOM 601 C CA . GLU A 1 80 ? 9.504 9.800 -8.826 1.00 91.00 80 GLU A CA 1
ATOM 602 C C . GLU A 1 80 ? 8.784 8.861 -7.858 1.00 91.00 80 GLU A C 1
ATOM 604 O O . GLU A 1 80 ? 9.406 8.235 -7.000 1.00 91.00 80 GLU A O 1
ATOM 609 N N . ILE A 1 81 ? 7.458 8.794 -7.978 1.00 91.56 81 ILE A N 1
ATOM 610 C CA . ILE A 1 81 ? 6.587 8.002 -7.122 1.00 91.56 81 ILE A CA 1
ATOM 611 C C . ILE A 1 81 ? 5.574 7.294 -8.014 1.00 91.56 81 ILE A C 1
ATOM 613 O O . ILE A 1 81 ? 4.948 7.926 -8.870 1.00 91.56 81 ILE A O 1
ATOM 617 N N . PHE A 1 82 ? 5.379 5.999 -7.792 1.00 90.06 82 PHE A N 1
ATOM 618 C CA . PHE A 1 82 ? 4.368 5.216 -8.492 1.00 90.06 82 PHE A CA 1
ATOM 619 C C . PHE A 1 82 ? 3.657 4.246 -7.552 1.00 90.06 82 PHE A C 1
ATOM 621 O O . PHE A 1 82 ? 4.214 3.813 -6.546 1.00 90.06 82 PHE A O 1
ATOM 628 N N . ALA A 1 83 ? 2.404 3.923 -7.870 1.00 91.56 83 ALA A N 1
ATOM 629 C CA . ALA A 1 83 ? 1.627 2.950 -7.118 1.00 91.56 83 ALA A CA 1
ATOM 630 C C . ALA A 1 83 ? 1.696 1.584 -7.809 1.00 91.56 83 ALA A C 1
ATOM 632 O O . ALA A 1 83 ? 1.375 1.482 -8.989 1.00 91.56 83 ALA A O 1
ATOM 633 N N . TYR A 1 84 ? 2.052 0.543 -7.061 1.00 91.50 84 TYR A N 1
ATOM 634 C CA . TYR A 1 84 ? 2.006 -0.850 -7.502 1.00 91.50 84 TYR A CA 1
ATOM 635 C C . TYR A 1 84 ? 1.250 -1.680 -6.468 1.00 91.50 84 TYR A C 1
ATOM 637 O O . TYR A 1 84 ? 1.576 -1.637 -5.280 1.00 91.50 84 TYR A O 1
ATOM 645 N N . LEU A 1 85 ? 0.190 -2.374 -6.894 1.00 91.44 85 LEU A N 1
ATOM 646 C CA . LEU A 1 85 ? -0.689 -3.173 -6.020 1.00 91.44 85 LEU A CA 1
ATOM 647 C C . LEU A 1 85 ? -1.189 -2.415 -4.780 1.00 91.44 85 LEU A C 1
ATOM 649 O O . LEU A 1 85 ? -1.363 -2.953 -3.683 1.00 91.44 85 LEU A O 1
ATOM 653 N N . GLY A 1 86 ? -1.416 -1.115 -4.970 1.00 90.69 86 GLY A N 1
ATOM 654 C CA . GLY A 1 86 ? -1.890 -0.205 -3.941 1.00 90.69 86 GLY A CA 1
ATOM 655 C C . GLY A 1 86 ? -0.824 0.307 -2.972 1.00 90.69 86 GLY A C 1
ATOM 656 O O . GLY A 1 86 ? -1.226 1.052 -2.077 1.00 90.69 86 GLY A O 1
ATOM 657 N N . SER A 1 87 ? 0.453 -0.063 -3.131 1.00 91.44 87 SER A N 1
ATOM 658 C CA . SER A 1 87 ? 1.618 0.431 -2.376 1.00 91.44 87 SER A CA 1
ATOM 659 C C . SER A 1 87 ? 2.395 1.476 -3.173 1.00 91.44 87 SER A C 1
ATOM 661 O O . SER A 1 87 ? 2.590 1.329 -4.377 1.00 91.44 87 SER A O 1
ATOM 663 N N . MET A 1 88 ? 2.835 2.535 -2.506 1.00 92.62 88 MET A N 1
ATOM 664 C CA . MET A 1 88 ? 3.613 3.626 -3.078 1.00 92.62 88 MET A CA 1
ATOM 665 C C . MET A 1 88 ? 5.097 3.279 -3.054 1.00 92.62 88 MET A C 1
ATOM 667 O O . MET A 1 88 ? 5.699 3.097 -1.996 1.00 92.62 88 MET A O 1
ATOM 671 N N . LEU A 1 89 ? 5.689 3.226 -4.236 1.00 90.81 89 LEU A N 1
ATOM 672 C CA . LEU A 1 89 ? 7.110 3.033 -4.455 1.00 90.81 89 LEU A CA 1
ATOM 673 C C . LEU A 1 89 ? 7.731 4.371 -4.848 1.00 90.81 89 LEU A C 1
ATOM 675 O O . LEU A 1 89 ? 7.149 5.127 -5.625 1.00 90.81 89 LEU A O 1
ATOM 679 N N . SER A 1 90 ? 8.904 4.664 -4.291 1.00 91.38 90 SER A N 1
AT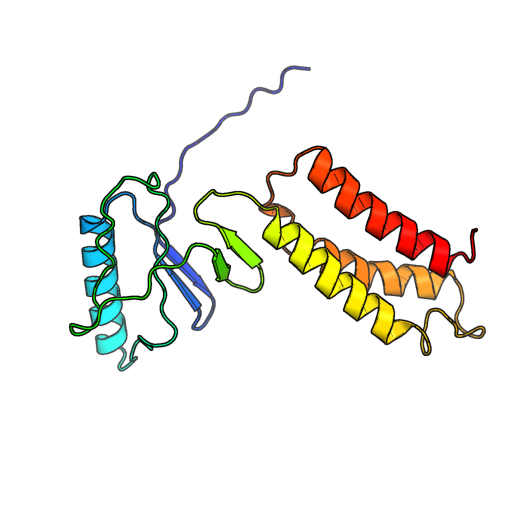OM 680 C CA . SER A 1 90 ? 9.639 5.903 -4.545 1.00 91.38 90 SER A CA 1
ATOM 681 C C . SER A 1 90 ? 11.012 5.615 -5.142 1.00 91.38 90 SER A C 1
ATOM 683 O O . SER A 1 90 ? 11.678 4.648 -4.756 1.00 91.38 90 SER A O 1
ATOM 685 N N . CYS A 1 91 ? 11.470 6.495 -6.032 1.00 89.62 91 CYS A N 1
ATOM 686 C CA . CYS A 1 91 ? 12.791 6.428 -6.650 1.00 89.62 91 CYS A CA 1
ATOM 687 C C . CYS A 1 91 ? 13.929 6.480 -5.621 1.00 89.62 91 CYS A C 1
ATOM 689 O O . CYS A 1 91 ? 14.977 5.878 -5.818 1.00 89.62 91 CYS A O 1
ATOM 691 N N . ASN A 1 92 ? 13.713 7.146 -4.485 1.00 87.62 92 ASN A N 1
ATOM 692 C CA . ASN A 1 92 ? 14.695 7.248 -3.407 1.00 87.62 92 ASN A CA 1
ATOM 693 C C . ASN A 1 92 ? 14.557 6.126 -2.360 1.00 87.62 92 ASN A C 1
ATOM 695 O O . ASN A 1 92 ? 15.214 6.173 -1.319 1.00 87.62 92 ASN A O 1
ATOM 699 N N . THR A 1 93 ? 13.700 5.126 -2.608 1.00 84.19 93 THR A N 1
ATOM 700 C CA . THR A 1 93 ? 13.406 3.972 -1.732 1.00 84.19 93 THR A CA 1
ATOM 701 C C . THR A 1 93 ? 12.829 4.317 -0.354 1.00 84.19 93 THR A C 1
ATOM 703 O O . THR A 1 93 ? 12.705 3.448 0.512 1.00 84.19 93 THR A O 1
ATOM 706 N N . ARG A 1 94 ? 12.446 5.577 -0.115 1.00 90.06 94 ARG A N 1
ATOM 707 C CA . ARG A 1 94 ? 11.840 5.992 1.154 1.00 90.06 94 ARG A CA 1
ATOM 708 C C . ARG A 1 94 ? 10.364 5.623 1.174 1.00 90.06 94 ARG A C 1
ATOM 710 O O . ARG A 1 94 ? 9.645 5.794 0.199 1.00 90.06 94 ARG A O 1
ATOM 717 N N . ILE A 1 95 ? 9.902 5.194 2.344 1.00 93.19 95 ILE A N 1
ATOM 718 C CA . ILE A 1 95 ? 8.502 4.814 2.583 1.00 93.19 95 ILE A CA 1
ATOM 719 C C . ILE A 1 95 ? 7.667 5.952 3.192 1.00 93.19 95 ILE A C 1
ATOM 721 O O . ILE A 1 95 ? 6.590 5.712 3.728 1.00 93.19 95 ILE A O 1
ATOM 725 N N . ASP A 1 96 ? 8.173 7.189 3.189 1.00 93.06 96 ASP A N 1
ATOM 726 C CA . ASP A 1 96 ? 7.501 8.320 3.842 1.00 93.06 96 ASP A CA 1
ATOM 727 C C . ASP A 1 96 ? 6.109 8.578 3.232 1.00 93.06 96 ASP A C 1
ATOM 729 O O . ASP A 1 96 ? 5.132 8.727 3.975 1.00 93.06 96 ASP A O 1
ATOM 733 N N . ASP A 1 97 ? 6.012 8.540 1.900 1.00 92.50 97 ASP A N 1
ATOM 734 C CA . ASP A 1 97 ? 4.753 8.692 1.164 1.00 92.50 97 ASP A CA 1
ATOM 735 C C . ASP A 1 97 ? 3.824 7.486 1.340 1.00 92.50 97 ASP A C 1
ATOM 737 O O . ASP A 1 97 ? 2.615 7.657 1.497 1.00 92.50 97 ASP A O 1
ATOM 741 N N . GLU A 1 98 ? 4.376 6.272 1.401 1.00 95.19 98 GLU A N 1
ATOM 742 C CA . GLU A 1 98 ? 3.606 5.051 1.660 1.00 95.19 98 GLU A CA 1
ATOM 743 C C . GLU A 1 98 ? 2.967 5.080 3.054 1.00 95.19 98 GLU A C 1
ATOM 745 O O . GLU A 1 98 ? 1.759 4.887 3.203 1.00 95.19 98 GLU A O 1
ATOM 750 N N . VAL A 1 99 ? 3.739 5.431 4.088 1.00 96.25 99 VAL A N 1
ATOM 751 C CA . VAL A 1 99 ? 3.228 5.578 5.460 1.00 96.25 99 VAL A CA 1
ATOM 752 C C . VAL A 1 99 ? 2.135 6.648 5.522 1.00 96.25 99 VAL A C 1
ATOM 754 O O . VAL A 1 99 ? 1.099 6.438 6.161 1.00 96.25 99 VAL A O 1
ATOM 757 N N . ALA A 1 100 ? 2.325 7.786 4.849 1.00 95.50 100 ALA A N 1
ATOM 758 C CA . ALA A 1 100 ? 1.312 8.837 4.783 1.00 95.50 100 ALA A CA 1
ATOM 759 C C . ALA A 1 100 ? 0.033 8.354 4.078 1.00 95.50 100 ALA A C 1
ATOM 761 O O . ALA A 1 100 ? -1.077 8.590 4.571 1.00 95.50 100 ALA A O 1
ATOM 762 N N . GLN A 1 101 ? 0.173 7.619 2.972 1.00 95.69 101 GLN A N 1
ATOM 763 C CA . GLN A 1 101 ? -0.952 7.061 2.231 1.00 95.69 101 GLN A CA 1
ATOM 764 C C . GLN A 1 101 ? -1.744 6.056 3.079 1.00 95.69 101 GLN A C 1
ATOM 766 O O . GLN A 1 101 ? -2.977 6.105 3.097 1.00 95.69 101 GLN A O 1
ATOM 771 N N . ARG A 1 102 ? -1.068 5.179 3.829 1.00 97.56 102 ARG A N 1
ATOM 772 C CA . ARG A 1 102 ? -1.717 4.181 4.696 1.00 97.56 102 ARG A CA 1
ATOM 773 C C . ARG A 1 102 ? -2.455 4.804 5.859 1.00 97.56 102 ARG A C 1
ATOM 775 O O . ARG A 1 102 ? -3.588 4.413 6.131 1.00 97.56 102 ARG A O 1
ATOM 782 N N . ILE A 1 103 ? -1.866 5.817 6.492 1.00 98.31 103 ILE A N 1
ATOM 783 C CA . ILE A 1 103 ? -2.552 6.601 7.524 1.00 98.31 103 ILE A CA 1
ATOM 784 C C . ILE A 1 103 ? -3.795 7.273 6.931 1.00 98.31 103 ILE A C 1
ATOM 786 O O . ILE A 1 103 ? -4.861 7.211 7.540 1.00 98.31 103 ILE A O 1
ATOM 790 N N . SER A 1 104 ? -3.702 7.858 5.733 1.00 98.19 104 SER A N 1
ATOM 791 C CA . SER A 1 104 ? -4.854 8.473 5.061 1.00 98.19 104 SER A CA 1
ATOM 792 C C . SER A 1 104 ? -5.968 7.458 4.775 1.00 98.19 104 SER A C 1
ATOM 794 O O . SER A 1 104 ? -7.117 7.676 5.167 1.00 98.19 104 SER A O 1
ATOM 796 N N . LYS A 1 105 ? -5.641 6.309 4.169 1.00 98.06 105 LYS A N 1
ATOM 797 C CA . LYS A 1 105 ? -6.604 5.234 3.869 1.00 98.06 105 LYS A CA 1
ATOM 798 C C . LYS A 1 105 ? -7.242 4.670 5.144 1.00 98.06 105 LYS A C 1
ATOM 800 O O . LYS A 1 105 ? -8.464 4.543 5.217 1.00 98.06 105 LYS A O 1
ATOM 805 N N . ALA A 1 106 ? -6.443 4.392 6.174 1.00 98.62 106 ALA A N 1
ATOM 806 C CA . ALA A 1 106 ? -6.937 3.890 7.453 1.00 98.62 106 ALA A CA 1
ATOM 807 C C . ALA A 1 106 ? -7.801 4.930 8.182 1.00 98.62 106 ALA A C 1
ATOM 809 O O . ALA A 1 106 ? -8.815 4.575 8.780 1.00 98.62 106 ALA A O 1
ATOM 810 N N . SER A 1 107 ? -7.450 6.216 8.095 1.00 98.62 107 SER A N 1
ATOM 811 C CA . SER A 1 107 ? -8.251 7.319 8.636 1.00 98.62 107 SER A CA 1
ATOM 812 C C . SER A 1 107 ? -9.618 7.403 7.957 1.00 98.62 107 SER A C 1
ATOM 814 O O . SER A 1 107 ? -10.638 7.499 8.637 1.00 98.62 107 SER A O 1
ATOM 816 N N . GLN A 1 108 ? -9.667 7.274 6.628 1.00 98.56 108 GLN A N 1
ATOM 817 C CA . GLN A 1 108 ? -10.927 7.223 5.882 1.00 98.56 108 GLN A CA 1
ATOM 818 C C . GLN A 1 108 ? -11.770 6.003 6.275 1.00 98.56 108 GLN A C 1
ATOM 820 O O . GLN A 1 108 ? -12.967 6.142 6.527 1.00 98.56 108 GLN A O 1
ATOM 825 N N . ALA A 1 109 ? -11.157 4.821 6.381 1.00 98.44 109 ALA A N 1
ATOM 826 C CA . ALA A 1 109 ? -11.840 3.607 6.828 1.00 98.44 109 ALA A CA 1
ATOM 827 C C . ALA A 1 109 ? -12.403 3.761 8.251 1.00 98.44 109 ALA A C 1
ATOM 829 O O . ALA A 1 109 ? -13.552 3.403 8.511 1.00 98.44 109 ALA A O 1
ATOM 830 N N . PHE A 1 110 ? -11.631 4.362 9.160 1.00 98.56 110 PHE A N 1
ATOM 831 C CA . PHE A 1 110 ? -12.091 4.687 10.505 1.00 98.56 110 PHE A CA 1
ATOM 832 C C . PHE A 1 110 ? -13.259 5.682 10.465 1.00 98.56 110 PHE A C 1
ATOM 834 O O . PHE A 1 110 ? -14.277 5.445 11.107 1.00 98.56 110 PHE A O 1
ATOM 841 N N . GLY A 1 111 ? -13.163 6.762 9.687 1.00 98.31 111 GLY A N 1
ATOM 842 C CA . GLY A 1 111 ? -14.221 7.770 9.559 1.00 98.31 111 GLY A CA 1
ATOM 843 C C . GLY A 1 111 ? -15.540 7.199 9.031 1.00 98.31 111 GLY A C 1
ATOM 844 O O . GLY A 1 111 ? -16.600 7.492 9.578 1.00 98.31 111 GLY A O 1
ATOM 845 N N . ARG A 1 112 ? -15.494 6.303 8.036 1.00 98.31 112 ARG A N 1
ATOM 846 C CA . ARG A 1 112 ? -16.695 5.645 7.479 1.00 98.31 112 ARG A CA 1
ATOM 847 C C . ARG A 1 112 ? -17.467 4.808 8.503 1.00 98.31 112 ARG A C 1
ATOM 849 O O . ARG A 1 112 ? -18.675 4.648 8.371 1.00 98.31 112 ARG A O 1
ATOM 856 N N . LEU A 1 113 ? -16.789 4.294 9.529 1.00 97.81 113 LEU A N 1
ATOM 857 C CA . LEU A 1 113 ? -17.387 3.484 10.596 1.00 97.81 113 LEU A CA 1
ATOM 858 C C . LEU A 1 113 ? -17.811 4.312 11.823 1.00 97.81 113 LEU A C 1
ATOM 860 O O . LEU A 1 113 ? -18.261 3.754 12.826 1.00 97.81 113 LEU A O 1
ATOM 864 N N . GLN A 1 114 ? -17.689 5.642 11.763 1.00 96.50 114 GLN A N 1
ATOM 865 C CA . GLN A 1 114 ? -17.924 6.519 12.907 1.00 96.50 114 GLN A CA 1
ATOM 866 C C . GLN A 1 114 ? -19.349 6.438 13.444 1.00 96.50 114 GLN A C 1
ATOM 868 O O . GLN A 1 114 ? -19.532 6.146 14.625 1.00 96.50 114 GLN A O 1
ATOM 873 N N . THR A 1 115 ? -20.352 6.642 12.595 1.00 96.69 115 THR A N 1
ATOM 874 C CA . THR A 1 115 ? -21.756 6.620 13.025 1.00 96.69 115 THR A CA 1
ATOM 875 C C . THR A 1 115 ? -22.249 5.199 13.277 1.00 96.69 115 THR A C 1
ATOM 877 O O . THR A 1 115 ? -22.893 4.942 14.289 1.00 96.69 115 THR A O 1
ATOM 880 N N . SER A 1 116 ? -21.917 4.261 12.388 1.00 97.00 116 SER A N 1
ATOM 881 C CA . SER A 1 116 ? -22.456 2.899 12.422 1.00 97.00 116 SER A CA 1
ATOM 882 C C . SER A 1 116 ? -21.825 2.011 13.494 1.00 97.00 116 SER A C 1
ATOM 884 O O . SER A 1 116 ? -22.519 1.151 14.032 1.00 97.00 116 SER A O 1
ATOM 886 N N . VAL A 1 117 ? -20.541 2.213 13.824 1.00 97.50 117 VAL A N 1
ATOM 887 C CA . VAL A 1 117 ? -19.795 1.346 14.752 1.00 97.50 117 VAL A CA 1
ATOM 888 C C . VAL A 1 117 ? -19.279 2.102 15.971 1.00 97.50 117 VAL A C 1
ATOM 890 O O . VAL A 1 117 ? -19.563 1.704 17.100 1.00 97.50 117 VAL A O 1
ATOM 893 N N . TRP A 1 118 ? -18.513 3.181 15.794 1.00 96.88 118 TRP A N 1
ATOM 894 C CA . TRP A 1 118 ? -17.809 3.815 16.920 1.00 96.88 118 TRP A CA 1
ATOM 895 C C . TRP A 1 118 ? -18.762 4.536 17.876 1.00 96.88 118 TRP A C 1
ATOM 897 O O . TRP A 1 118 ? -18.668 4.340 19.091 1.00 96.88 118 TRP A O 1
ATOM 907 N N . ASN A 1 119 ? -19.720 5.289 17.337 1.00 95.25 119 ASN A N 1
ATOM 908 C CA . ASN A 1 119 ? -20.699 6.060 18.106 1.00 95.25 119 ASN A CA 1
ATOM 909 C C . ASN A 1 119 ? -21.935 5.245 18.503 1.00 95.25 119 ASN A C 1
ATOM 911 O O . ASN A 1 119 ? -22.671 5.661 19.391 1.00 95.25 119 ASN A O 1
ATOM 915 N N . ASN A 1 120 ? -22.150 4.080 17.890 1.00 96.12 120 ASN A N 1
ATOM 916 C CA . ASN A 1 120 ? -23.298 3.236 18.191 1.00 96.12 120 ASN A CA 1
ATOM 917 C C . ASN A 1 120 ? -23.162 2.610 19.592 1.00 96.12 120 ASN A C 1
ATOM 919 O O . ASN A 1 120 ? -22.178 1.923 19.884 1.00 96.12 120 ASN A O 1
ATOM 923 N N . HIS A 1 121 ? -24.127 2.879 20.469 1.00 94.25 121 HIS A N 1
ATOM 924 C CA . HIS A 1 121 ? -24.131 2.410 21.854 1.00 94.25 121 HIS A CA 1
ATOM 925 C C . HIS A 1 121 ? -24.566 0.946 21.998 1.00 94.25 121 HIS A C 1
ATOM 927 O O . HIS A 1 121 ? -24.156 0.303 22.962 1.00 94.25 121 HIS A O 1
ATOM 933 N N . ASP A 1 122 ? -25.286 0.406 21.015 1.00 96.94 122 ASP A N 1
ATOM 934 C CA . ASP A 1 122 ? -25.778 -0.978 21.014 1.00 96.94 122 ASP A CA 1
ATOM 935 C C . ASP A 1 122 ? -24.674 -1.985 20.657 1.00 96.94 122 ASP A C 1
ATOM 937 O O . ASP A 1 122 ? -24.794 -3.188 20.885 1.00 96.94 122 ASP A O 1
ATOM 941 N N . ILE A 1 123 ? -23.555 -1.505 20.105 1.00 97.56 123 ILE A N 1
ATOM 942 C CA . ILE A 1 123 ? -22.418 -2.350 19.745 1.00 97.56 123 ILE A CA 1
ATOM 943 C C . ILE A 1 123 ? -21.461 -2.460 20.930 1.00 97.56 123 ILE A C 1
ATOM 945 O O . ILE A 1 123 ? -20.850 -1.482 21.366 1.00 97.56 123 ILE A O 1
ATOM 949 N N . HIS A 1 124 ? -21.243 -3.689 21.394 1.00 97.50 124 HIS A N 1
ATOM 950 C CA . HIS A 1 124 ? -20.280 -3.971 22.453 1.00 97.50 124 HIS A CA 1
ATOM 951 C C . HIS A 1 124 ? -18.851 -3.567 22.074 1.00 97.50 124 HIS A C 1
ATOM 953 O O . HIS A 1 124 ? -18.394 -3.771 20.945 1.00 97.50 124 HIS A O 1
ATOM 959 N N . LEU A 1 125 ? -18.098 -3.080 23.064 1.00 97.25 125 LEU A N 1
ATOM 960 C CA . LEU A 1 125 ? -16.706 -2.656 22.894 1.00 97.25 125 LEU A CA 1
ATOM 961 C C . LEU A 1 125 ? -15.831 -3.737 22.241 1.00 97.25 125 LEU A C 1
ATOM 963 O O . LEU A 1 125 ? -15.050 -3.433 21.344 1.00 97.25 125 LEU A O 1
ATOM 967 N N . ASN A 1 126 ? -15.988 -5.003 22.639 1.00 97.94 126 ASN A N 1
ATOM 968 C CA . ASN A 1 126 ? -15.226 -6.107 22.053 1.00 97.94 126 ASN A CA 1
ATOM 969 C C . ASN A 1 126 ? -15.461 -6.230 20.535 1.00 97.94 126 ASN A C 1
ATOM 971 O O . ASN A 1 126 ? -14.522 -6.427 19.767 1.00 97.94 126 ASN A O 1
ATOM 975 N N . THR A 1 127 ? -16.703 -6.041 20.083 1.00 98.25 127 THR A N 1
ATOM 976 C CA . THR A 1 127 ? -17.050 -6.028 18.656 1.00 98.25 127 THR A CA 1
ATOM 977 C C . THR A 1 127 ? -16.424 -4.830 17.948 1.00 98.25 127 THR A C 1
ATOM 979 O O . THR A 1 127 ? -15.847 -5.000 16.875 1.00 98.25 127 THR A O 1
ATOM 982 N N . LYS A 1 128 ? -16.431 -3.639 18.564 1.00 98.38 128 LYS A N 1
ATOM 983 C CA . LYS A 1 128 ? -15.736 -2.458 18.015 1.00 98.38 128 LYS A CA 1
ATOM 984 C C . LYS A 1 128 ? -14.234 -2.708 17.854 1.00 98.38 128 LYS A C 1
ATOM 986 O O . LYS A 1 128 ? -13.666 -2.374 16.820 1.00 98.38 128 LYS A O 1
ATOM 991 N N . LEU A 1 129 ? -13.591 -3.342 18.835 1.00 98.31 129 LEU A N 1
ATOM 992 C CA . LEU A 1 129 ? -12.166 -3.683 18.767 1.00 98.31 129 LEU A CA 1
ATOM 993 C C . LEU A 1 129 ? -11.866 -4.720 17.675 1.00 98.31 129 LEU A C 1
ATOM 995 O O . LEU A 1 129 ? -10.857 -4.594 16.981 1.00 98.31 129 LEU A O 1
ATOM 999 N N . LYS A 1 130 ? -12.742 -5.714 17.479 1.00 98.38 130 LYS A N 1
ATOM 1000 C CA . LYS A 1 130 ? -12.635 -6.664 16.359 1.00 98.38 130 LYS A CA 1
ATOM 1001 C C . LYS A 1 130 ? -12.775 -5.956 15.010 1.00 98.38 130 LYS A C 1
ATOM 1003 O O . LYS A 1 130 ? -11.930 -6.164 14.146 1.00 98.38 130 LYS A O 1
ATOM 1008 N N . MET A 1 131 ? -13.762 -5.070 14.859 1.00 98.12 131 MET A N 1
ATOM 1009 C CA . MET A 1 131 ? -13.943 -4.253 13.650 1.00 98.12 131 MET A CA 1
ATOM 1010 C C . MET A 1 131 ? -12.725 -3.366 13.374 1.00 98.12 131 MET A C 1
ATOM 1012 O O . MET A 1 131 ? -12.239 -3.305 12.248 1.00 98.12 131 MET A O 1
ATOM 1016 N N . TYR A 1 132 ? -12.180 -2.724 14.409 1.00 98.50 132 TYR A N 1
ATOM 1017 C CA . TYR A 1 132 ? -10.967 -1.921 14.297 1.00 98.50 132 TYR A CA 1
ATOM 1018 C C . TYR A 1 132 ? -9.785 -2.743 13.773 1.00 98.50 132 TYR A C 1
ATOM 1020 O O . TYR A 1 132 ? -9.133 -2.332 12.814 1.00 98.50 132 TYR A O 1
ATOM 1028 N N . LYS A 1 133 ? -9.530 -3.917 14.366 1.00 98.44 133 LYS A N 1
ATOM 1029 C CA . LYS A 1 133 ? -8.453 -4.811 13.923 1.00 98.44 133 LYS A CA 1
ATOM 1030 C C . LYS A 1 133 ? -8.667 -5.291 12.488 1.00 98.44 133 LYS A C 1
ATOM 1032 O O . LYS A 1 133 ? -7.723 -5.276 11.713 1.00 98.44 133 LYS A O 1
ATOM 1037 N N . ALA A 1 134 ? -9.890 -5.689 12.145 1.00 98.19 134 ALA A N 1
ATOM 1038 C CA . ALA A 1 134 ? -10.206 -6.296 10.855 1.00 98.19 134 ALA A CA 1
ATOM 1039 C C . ALA A 1 134 ? -10.206 -5.303 9.684 1.00 98.19 134 ALA A C 1
ATOM 1041 O O . ALA A 1 134 ? -9.873 -5.694 8.569 1.00 98.19 134 ALA A O 1
ATOM 1042 N N . VAL A 1 135 ? -10.579 -4.041 9.923 1.00 98.25 135 VAL A N 1
ATOM 1043 C CA . VAL A 1 135 ? -10.755 -3.041 8.856 1.00 98.25 135 VAL A CA 1
ATOM 1044 C C . VAL A 1 135 ? -9.683 -1.958 8.905 1.00 98.25 135 VAL A C 1
ATOM 1046 O O . VAL A 1 135 ? -9.043 -1.664 7.901 1.00 98.25 135 VAL A O 1
ATOM 1049 N N . VAL A 1 136 ? -9.484 -1.327 10.060 1.00 98.50 136 VAL A N 1
ATOM 1050 C CA . VAL A 1 136 ? -8.629 -0.134 10.160 1.00 98.50 136 VAL A CA 1
ATOM 1051 C C . VAL A 1 136 ? -7.164 -0.527 10.298 1.00 98.50 136 VAL A C 1
ATOM 1053 O O . VAL A 1 136 ? -6.317 0.025 9.600 1.00 98.50 136 VAL A O 1
ATOM 1056 N N . LEU A 1 137 ? -6.856 -1.484 11.177 1.00 98.44 137 LEU A N 1
ATOM 1057 C CA . LEU A 1 137 ? -5.477 -1.905 11.425 1.00 98.44 137 LEU A CA 1
ATOM 1058 C C . LEU A 1 137 ? -4.881 -2.652 10.226 1.00 98.44 137 LEU A C 1
ATOM 1060 O O . LEU A 1 137 ? -3.741 -2.390 9.862 1.00 98.44 137 LEU A O 1
ATOM 1064 N N . THR A 1 138 ? -5.655 -3.521 9.577 1.00 98.06 138 THR A N 1
ATOM 1065 C CA . THR A 1 138 ? -5.261 -4.174 8.316 1.00 98.06 138 THR A CA 1
ATOM 1066 C C . THR A 1 138 ? -5.007 -3.154 7.207 1.00 98.06 138 THR A C 1
ATOM 1068 O O . THR A 1 138 ? -3.997 -3.249 6.523 1.00 98.06 138 THR A O 1
ATOM 1071 N N . THR A 1 139 ? -5.852 -2.125 7.070 1.00 98.12 139 THR A N 1
ATOM 1072 C CA . THR A 1 139 ? -5.626 -1.036 6.098 1.00 98.12 139 THR A CA 1
ATOM 1073 C C . THR A 1 139 ? -4.354 -0.242 6.406 1.00 98.12 139 THR A C 1
ATOM 1075 O O . THR A 1 139 ? -3.625 0.134 5.488 1.00 98.12 139 THR A O 1
ATOM 1078 N N . LEU A 1 140 ? -4.079 0.013 7.690 1.00 98.12 140 LEU A N 1
ATOM 1079 C CA . LEU A 1 140 ? -2.892 0.743 8.139 1.00 98.12 140 LEU A CA 1
ATOM 1080 C C . LEU A 1 140 ? -1.596 -0.033 7.874 1.00 98.12 140 LEU A C 1
ATOM 1082 O O . LEU A 1 140 ? -0.580 0.585 7.579 1.00 98.12 140 LEU A O 1
ATOM 1086 N N . LEU A 1 141 ? -1.633 -1.360 8.016 1.00 97.00 141 LEU A N 1
ATOM 1087 C CA . LEU A 1 141 ? -0.463 -2.238 7.931 1.00 97.00 141 LEU A CA 1
ATOM 1088 C C . LEU A 1 141 ? -0.325 -2.958 6.586 1.00 97.00 141 LEU A C 1
ATOM 1090 O O . LEU A 1 141 ? 0.584 -3.766 6.428 1.00 97.00 141 LEU A O 1
ATOM 1094 N N . TYR A 1 142 ? -1.206 -2.699 5.623 1.00 96.31 142 TYR A N 1
ATOM 1095 C CA . TYR A 1 142 ? -1.086 -3.300 4.299 1.00 96.31 142 TYR A CA 1
ATOM 1096 C C . TYR A 1 142 ? 0.255 -2.910 3.662 1.00 96.31 142 TYR A C 1
ATOM 1098 O O . TYR A 1 142 ? 0.553 -1.720 3.550 1.00 96.31 142 TYR A O 1
ATOM 1106 N N . GLY A 1 143 ? 1.027 -3.906 3.221 1.00 92.69 143 GLY A N 1
ATOM 1107 C CA . GLY A 1 143 ? 2.345 -3.722 2.614 1.00 92.69 143 GLY A CA 1
ATOM 1108 C C . GLY A 1 143 ? 3.486 -3.549 3.621 1.00 92.69 143 GLY A C 1
ATOM 1109 O O . GLY A 1 143 ? 4.637 -3.414 3.201 1.00 92.69 143 GLY A O 1
ATOM 1110 N N . ALA A 1 144 ? 3.207 -3.563 4.932 1.00 94.19 144 ALA A N 1
ATOM 1111 C CA . ALA A 1 144 ? 4.207 -3.342 5.976 1.00 94.19 144 ALA A CA 1
ATOM 1112 C C . ALA A 1 144 ? 5.320 -4.401 6.005 1.00 94.19 144 ALA A C 1
ATOM 1114 O O . ALA A 1 144 ? 6.417 -4.119 6.485 1.00 94.19 144 ALA A O 1
ATOM 1115 N N . GLU A 1 145 ? 5.076 -5.586 5.452 1.00 91.75 145 GLU A N 1
ATOM 1116 C CA . GLU A 1 145 ? 6.066 -6.646 5.252 1.00 91.75 145 GLU A CA 1
ATOM 1117 C C . GLU A 1 145 ? 7.231 -6.226 4.341 1.00 91.75 145 GLU A C 1
ATOM 1119 O O . GLU A 1 145 ? 8.321 -6.785 4.443 1.00 91.75 145 GLU A O 1
ATOM 1124 N N . THR A 1 146 ? 7.028 -5.213 3.493 1.00 89.00 146 THR A N 1
ATOM 1125 C CA . THR A 1 146 ? 8.056 -4.667 2.588 1.00 89.00 146 THR A CA 1
ATOM 1126 C C . THR A 1 146 ? 8.742 -3.415 3.137 1.00 89.00 146 THR A C 1
ATOM 1128 O O . THR A 1 146 ? 9.660 -2.874 2.518 1.00 89.00 146 THR A O 1
ATOM 1131 N N . TRP A 1 147 ? 8.312 -2.915 4.298 1.00 92.38 147 TRP A N 1
ATOM 1132 C CA . TRP A 1 147 ? 8.769 -1.628 4.805 1.00 92.38 147 TRP A CA 1
ATOM 1133 C C . TRP A 1 147 ? 10.043 -1.741 5.626 1.00 92.38 147 TRP A C 1
ATOM 1135 O O . TRP A 1 147 ? 10.106 -2.429 6.645 1.00 92.38 147 TRP A O 1
ATOM 1145 N N . ARG A 1 148 ? 11.025 -0.906 5.287 1.00 90.31 148 ARG A N 1
ATOM 1146 C CA . ARG A 1 148 ? 12.138 -0.599 6.186 1.00 90.31 148 ARG A CA 1
ATOM 1147 C C . ARG A 1 148 ? 11.786 0.598 7.072 1.00 90.31 148 ARG A C 1
ATOM 1149 O O . ARG A 1 148 ? 12.151 1.734 6.779 1.00 90.31 148 ARG A O 1
ATOM 1156 N N . VAL A 1 149 ? 11.056 0.332 8.153 1.00 91.75 149 VAL A N 1
ATOM 1157 C CA . VAL A 1 149 ? 10.530 1.368 9.058 1.00 91.75 149 VAL A CA 1
ATOM 1158 C C . VAL A 1 149 ? 11.627 1.964 9.943 1.00 91.75 149 VAL A C 1
ATOM 1160 O O . VAL A 1 149 ? 12.338 1.246 10.644 1.00 91.75 149 VAL A O 1
ATOM 1163 N N . ASN A 1 150 ? 11.725 3.296 9.971 1.00 93.19 150 ASN A N 1
ATOM 1164 C CA . ASN A 1 150 ? 12.542 4.028 10.945 1.00 93.19 150 ASN A CA 1
ATOM 1165 C C . ASN A 1 150 ? 11.725 4.501 12.165 1.00 93.19 150 ASN A C 1
ATOM 1167 O O . ASN A 1 150 ? 10.494 4.438 12.194 1.00 93.19 150 ASN A O 1
ATOM 1171 N N . SER A 1 151 ? 12.407 5.025 13.186 1.00 94.88 151 SER A N 1
ATOM 1172 C CA . SER A 1 151 ? 11.771 5.470 14.436 1.00 94.88 151 SER A CA 1
ATOM 1173 C C . SER A 1 151 ? 10.719 6.568 14.234 1.00 94.88 151 SER A C 1
ATOM 1175 O O . SER A 1 151 ? 9.677 6.559 14.892 1.00 94.88 151 SER A O 1
ATOM 1177 N N . ASN A 1 152 ? 10.944 7.501 13.304 1.00 95.31 152 ASN A N 1
ATOM 1178 C CA . ASN A 1 152 ? 9.993 8.573 13.021 1.00 95.31 152 ASN A CA 1
ATOM 1179 C C . ASN A 1 152 ? 8.713 8.033 12.366 1.00 95.31 152 ASN A C 1
ATOM 1181 O O . ASN A 1 152 ? 7.611 8.435 12.736 1.00 95.31 152 ASN A O 1
ATOM 1185 N N . GLN A 1 153 ? 8.851 7.098 11.429 1.00 95.88 153 GLN A N 1
ATOM 1186 C CA . GLN A 1 153 ? 7.735 6.435 10.754 1.00 95.88 153 GLN A CA 1
ATOM 1187 C C . GLN A 1 153 ? 6.943 5.556 11.728 1.00 95.88 153 GLN A C 1
ATOM 1189 O O . GLN A 1 153 ? 5.721 5.685 11.804 1.00 95.88 153 GLN A O 1
ATOM 1194 N N . ALA A 1 154 ? 7.625 4.763 12.559 1.00 96.31 154 ALA A N 1
ATOM 1195 C CA . ALA A 1 154 ? 6.989 3.987 13.623 1.00 96.31 154 ALA A CA 1
ATOM 1196 C C . ALA A 1 154 ? 6.192 4.888 14.581 1.00 96.31 154 ALA A C 1
ATOM 1198 O O . ALA A 1 154 ? 5.057 4.575 14.943 1.00 96.31 154 ALA A O 1
ATOM 1199 N N . ARG A 1 155 ? 6.740 6.056 14.946 1.00 97.69 155 ARG A N 1
ATOM 1200 C CA . ARG A 1 155 ? 6.045 7.038 15.788 1.00 97.69 155 ARG A CA 1
ATOM 1201 C C . ARG A 1 155 ? 4.782 7.588 15.119 1.00 97.69 155 ARG A C 1
ATOM 1203 O O . ARG A 1 155 ? 3.768 7.711 15.800 1.00 97.69 155 ARG A O 1
ATOM 1210 N N . LYS A 1 156 ? 4.813 7.893 13.816 1.00 97.81 156 LYS A N 1
ATOM 1211 C CA . LYS A 1 156 ? 3.628 8.351 13.061 1.00 97.81 156 LYS A CA 1
ATOM 1212 C C . LYS A 1 156 ? 2.521 7.289 13.047 1.00 97.81 156 LYS A C 1
ATOM 1214 O O . LYS A 1 156 ? 1.374 7.605 13.358 1.00 97.81 156 LYS A O 1
ATOM 1219 N N . LEU A 1 157 ? 2.872 6.036 12.752 1.00 97.94 157 LEU A N 1
ATOM 1220 C CA . LEU A 1 157 ? 1.933 4.907 12.750 1.00 97.94 157 LEU A CA 1
ATOM 1221 C C . LEU A 1 157 ? 1.325 4.680 14.143 1.00 97.94 157 LEU A C 1
ATOM 1223 O O . LEU A 1 157 ? 0.104 4.601 14.284 1.00 97.94 157 LEU A O 1
ATOM 1227 N N . ASN A 1 158 ? 2.160 4.665 15.186 1.00 97.88 158 ASN A N 1
ATOM 1228 C CA . ASN A 1 158 ? 1.712 4.496 16.569 1.00 97.88 158 ASN A CA 1
ATOM 1229 C C . ASN A 1 158 ? 0.832 5.652 17.046 1.00 97.88 158 ASN A C 1
ATOM 1231 O O . ASN A 1 158 ? -0.159 5.421 17.736 1.00 97.88 158 ASN A O 1
ATOM 1235 N N . HIS A 1 159 ? 1.152 6.889 16.663 1.00 98.12 159 HIS A N 1
ATOM 1236 C CA . HIS A 1 159 ? 0.327 8.046 16.990 1.00 98.12 159 HIS A CA 1
ATOM 1237 C C . HIS A 1 159 ? -1.097 7.885 16.439 1.00 98.12 159 HIS A C 1
ATOM 1239 O O . HIS A 1 159 ? -2.067 8.045 17.183 1.00 98.12 159 HIS A O 1
ATOM 1245 N N . PHE A 1 160 ? -1.231 7.496 15.168 1.00 98.44 160 PHE A N 1
ATOM 1246 C CA . PHE A 1 160 ? -2.535 7.223 14.564 1.00 98.44 160 PHE A CA 1
ATOM 1247 C C . PHE A 1 160 ? -3.258 6.048 15.246 1.00 98.44 160 PHE A C 1
ATOM 1249 O O . PHE A 1 160 ? -4.436 6.166 15.597 1.00 98.44 160 PHE A O 1
ATOM 1256 N N . HIS A 1 161 ? -2.554 4.935 15.482 1.00 98.12 161 HIS A N 1
ATOM 1257 C CA . HIS A 1 161 ? -3.094 3.746 16.147 1.00 98.12 161 HIS A CA 1
ATOM 1258 C C . HIS A 1 161 ? -3.678 4.073 17.530 1.00 98.12 161 HIS A C 1
ATOM 1260 O O . HIS A 1 161 ? -4.848 3.792 17.802 1.00 98.12 161 HIS A O 1
ATOM 1266 N N . LEU A 1 162 ? -2.896 4.740 18.382 1.00 98.00 162 LEU A N 1
ATOM 1267 C CA . LEU A 1 162 ? -3.318 5.139 19.724 1.00 98.00 162 LEU A CA 1
ATOM 1268 C C . LEU A 1 162 ? -4.455 6.165 19.684 1.00 98.00 162 LEU A C 1
ATOM 1270 O O . LEU A 1 162 ? -5.383 6.073 20.488 1.00 98.00 162 LEU A O 1
ATOM 1274 N N . GLY A 1 163 ? -4.428 7.104 18.734 1.00 97.94 163 GLY A N 1
ATOM 1275 C CA . GLY A 1 163 ? -5.515 8.060 18.525 1.00 97.94 163 GLY A CA 1
ATOM 1276 C C . GLY A 1 163 ? -6.850 7.373 18.216 1.00 97.94 163 GLY A C 1
ATOM 1277 O O . GLY A 1 163 ? -7.878 7.730 18.794 1.00 97.94 163 GLY A O 1
ATOM 1278 N N . CYS A 1 164 ? -6.839 6.341 17.368 1.00 97.75 164 CYS A N 1
ATOM 1279 C CA . CYS A 1 164 ? -8.028 5.538 17.075 1.00 97.75 164 CYS A CA 1
ATOM 1280 C C . CYS A 1 164 ? -8.534 4.788 18.313 1.00 97.75 164 CYS A C 1
ATOM 1282 O O . CYS A 1 164 ? -9.726 4.841 18.621 1.00 97.75 164 CYS A O 1
ATOM 1284 N N . LEU A 1 165 ? -7.638 4.121 19.049 1.00 97.50 165 LEU A N 1
ATOM 1285 C CA . LEU A 1 165 ? -8.013 3.356 20.240 1.00 97.50 165 LEU A CA 1
ATOM 1286 C C . LEU A 1 165 ? -8.592 4.246 21.341 1.00 97.50 165 LEU A C 1
ATOM 1288 O O . LEU A 1 165 ? -9.621 3.895 21.913 1.00 97.50 165 LEU A O 1
ATOM 1292 N N . ARG A 1 166 ? -8.002 5.421 21.599 1.00 96.94 166 ARG A N 1
ATOM 1293 C CA . ARG A 1 166 ? -8.550 6.386 22.569 1.00 96.94 166 ARG A CA 1
ATOM 1294 C C . ARG A 1 166 ? -9.967 6.814 22.204 1.00 96.94 166 ARG A C 1
ATOM 1296 O O . ARG A 1 166 ? -10.828 6.836 23.076 1.00 96.94 166 ARG A O 1
ATOM 1303 N N . ARG A 1 167 ? -10.241 7.066 20.918 1.00 96.19 167 ARG A N 1
ATOM 1304 C CA . ARG A 1 167 ? -11.591 7.408 20.435 1.00 96.19 167 ARG A CA 1
ATOM 1305 C C . ARG A 1 167 ? -12.588 6.263 20.623 1.00 96.19 167 ARG A C 1
ATOM 1307 O O . ARG A 1 167 ? -13.689 6.510 21.101 1.00 96.19 167 ARG A O 1
ATOM 1314 N N . ILE A 1 168 ? -12.206 5.022 20.306 1.00 96.50 168 ILE A N 1
ATOM 1315 C CA . ILE A 1 168 ? -13.065 3.839 20.515 1.00 96.50 168 ILE A CA 1
ATOM 1316 C C . ILE A 1 168 ? -13.368 3.637 22.006 1.00 96.50 168 ILE A C 1
ATOM 1318 O O . ILE A 1 168 ? -14.505 3.347 22.375 1.00 96.50 168 ILE A O 1
ATOM 1322 N N . LEU A 1 169 ? -12.353 3.803 22.857 1.00 94.44 169 LEU A N 1
ATOM 1323 C CA . LEU A 1 169 ? -12.438 3.609 24.306 1.00 94.44 169 LEU A CA 1
ATOM 1324 C C . LEU A 1 169 ? -13.003 4.827 25.055 1.00 94.44 169 LEU A C 1
ATOM 1326 O O . LEU A 1 169 ? -13.200 4.748 26.263 1.00 94.44 169 LEU A O 1
ATOM 1330 N N . LYS A 1 170 ? -13.271 5.938 24.356 1.00 91.56 170 LYS A N 1
ATOM 1331 C CA . LYS A 1 170 ? -13.714 7.221 24.930 1.00 91.56 170 LYS A CA 1
ATOM 1332 C C . LYS A 1 170 ? -12.760 7.771 26.006 1.00 91.56 170 LYS A C 1
ATOM 1334 O O . LYS A 1 170 ? -13.196 8.374 26.983 1.00 91.56 170 LYS A O 1
ATOM 1339 N N . LEU A 1 171 ? -11.457 7.577 25.811 1.00 90.56 171 LEU A N 1
ATOM 1340 C CA . LEU A 1 171 ? -10.405 8.118 26.674 1.00 90.56 171 LEU A CA 1
ATOM 1341 C C . LEU A 1 171 ? -10.033 9.532 26.208 1.00 90.56 171 LEU A C 1
ATOM 1343 O O . LEU A 1 171 ? -9.872 9.755 25.005 1.00 90.56 171 LEU A O 1
ATOM 1347 N N . ARG A 1 172 ? -9.916 10.465 27.160 1.00 69.81 172 ARG A N 1
ATOM 1348 C CA . ARG A 1 172 ? -9.391 11.819 26.921 1.00 69.81 172 ARG A CA 1
ATOM 1349 C C . ARG A 1 172 ? -7.870 11.791 26.804 1.00 69.81 172 ARG A C 1
ATOM 1351 O O . ARG A 1 172 ? -7.239 11.044 27.583 1.00 69.81 172 ARG A O 1
#

Organism: Schistocephalus solidus (NCBI:txid70667)

Mean predicted aligned error: 6.05 Å

Nearest PDB structures (foldseek):
  7qcf-assembly1_A  TM=4.016E-01  e=9.076E+00  Escherichia coli K-12